Protein AF-A0AAW6V2Z3-F1 (afdb_monomer_lite)

Radius of gyration: 12.82 Å; chains: 1; bounding box: 29×22×43 Å

Sequence (93 aa):
MNKLYLLNESTHHQIECNTVCQRIYYHLASFQRESGAIRATVKHIADGVGISESGARYWMLLMQDAAVITMERHGKYYDITVNDAVSFITTTN

pLDDT: mean 93.19, std 7.06, range [52.84, 97.62]

Structure (mmCIF, N/CA/C/O backbone):
data_AF-A0AAW6V2Z3-F1
#
_entry.id   AF-A0AAW6V2Z3-F1
#
loop_
_atom_site.group_PDB
_atom_site.id
_atom_site.type_symbol
_atom_site.label_atom_id
_atom_site.label_alt_id
_atom_site.label_comp_id
_atom_site.label_asym_id
_atom_site.label_entity_id
_atom_site.label_seq_id
_atom_site.pdbx_PDB_ins_code
_atom_site.Cartn_x
_atom_site.Cartn_y
_atom_site.Cartn_z
_atom_site.occupancy
_atom_site.B_iso_or_equiv
_atom_site.auth_seq_id
_atom_site.auth_comp_id
_atom_site.auth_asym_id
_atom_site.auth_atom_id
_atom_site.pdbx_PDB_model_num
ATOM 1 N N . MET A 1 1 ? 3.188 0.953 23.325 1.00 61.06 1 MET A N 1
ATOM 2 C CA . MET A 1 1 ? 3.586 1.447 21.989 1.00 61.06 1 MET A CA 1
ATOM 3 C C . MET A 1 1 ? 2.351 1.337 21.116 1.00 61.06 1 MET A C 1
ATOM 5 O O . MET A 1 1 ? 1.839 0.231 21.005 1.00 61.06 1 MET A O 1
ATOM 9 N N . ASN A 1 2 ? 1.814 2.448 20.609 1.00 81.88 2 ASN A N 1
ATOM 10 C CA . ASN A 1 2 ? 0.588 2.401 19.806 1.00 81.88 2 ASN A CA 1
ATOM 11 C C . ASN A 1 2 ? 0.903 1.739 18.466 1.00 81.88 2 ASN A C 1
ATOM 13 O O . ASN A 1 2 ? 1.803 2.185 17.754 1.00 81.88 2 ASN A O 1
ATOM 17 N N . LYS A 1 3 ? 0.185 0.661 18.150 1.00 89.81 3 LYS A N 1
ATOM 18 C CA . LYS A 1 3 ? 0.246 0.027 16.835 1.00 89.81 3 LYS A CA 1
ATOM 19 C C . LYS A 1 3 ? -0.743 0.724 15.908 1.00 89.81 3 LYS A C 1
ATOM 21 O O . LYS A 1 3 ? -1.867 1.017 16.317 1.00 89.81 3 LYS A O 1
ATOM 26 N N . LEU A 1 4 ? -0.301 1.004 14.687 1.00 94.12 4 LEU A N 1
ATOM 27 C CA . LEU A 1 4 ? -1.140 1.544 13.624 1.00 94.12 4 LEU A CA 1
ATOM 28 C C . LEU A 1 4 ? -1.651 0.387 12.771 1.00 94.12 4 LEU A C 1
ATOM 30 O O . LEU A 1 4 ? -0.886 -0.524 12.460 1.00 94.12 4 LEU A O 1
ATOM 34 N N . TYR A 1 5 ? -2.911 0.449 12.365 1.00 95.19 5 TYR A N 1
ATOM 35 C CA . TYR A 1 5 ? -3.513 -0.514 11.456 1.00 95.19 5 TYR A CA 1
ATOM 36 C C . TYR A 1 5 ? -4.202 0.203 10.302 1.00 95.19 5 TYR A C 1
ATOM 38 O O . TYR A 1 5 ? -4.675 1.329 10.459 1.00 95.19 5 TYR A O 1
ATOM 46 N N . LEU A 1 6 ? -4.273 -0.475 9.159 1.00 95.75 6 LEU A N 1
ATOM 47 C CA . LEU A 1 6 ? -5.262 -0.178 8.128 1.00 95.75 6 LEU A CA 1
ATOM 48 C C . LEU A 1 6 ? -6.455 -1.092 8.373 1.00 95.75 6 LEU A C 1
ATOM 50 O O . LEU A 1 6 ? -6.291 -2.311 8.348 1.00 95.75 6 LEU A O 1
ATOM 54 N N . LEU A 1 7 ? -7.615 -0.499 8.632 1.00 96.06 7 LEU A N 1
ATOM 55 C CA . LEU A 1 7 ? -8.892 -1.181 8.788 1.00 96.06 7 LEU A CA 1
ATOM 56 C C . LEU A 1 7 ? -9.713 -0.952 7.525 1.00 96.06 7 LEU A C 1
ATOM 58 O O . LEU A 1 7 ? -9.939 0.193 7.143 1.00 96.06 7 LEU A O 1
ATOM 62 N N . ASN A 1 8 ? -10.202 -2.024 6.915 1.00 96.12 8 ASN A N 1
ATOM 63 C CA . ASN A 1 8 ? -1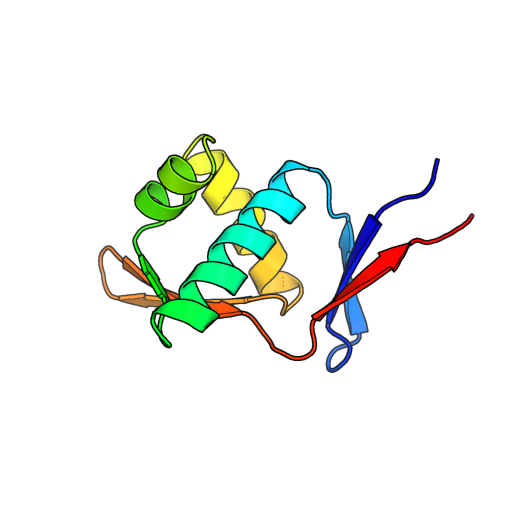1.292 -1.922 5.961 1.00 96.12 8 ASN A CA 1
ATOM 64 C C . ASN A 1 8 ? -12.620 -1.935 6.735 1.00 96.12 8 ASN A C 1
ATOM 66 O O . ASN A 1 8 ? -13.010 -2.960 7.287 1.00 96.12 8 ASN A O 1
ATOM 70 N N . GLU A 1 9 ? -13.326 -0.809 6.775 1.00 93.75 9 GLU A N 1
ATOM 71 C CA . GLU A 1 9 ? -14.562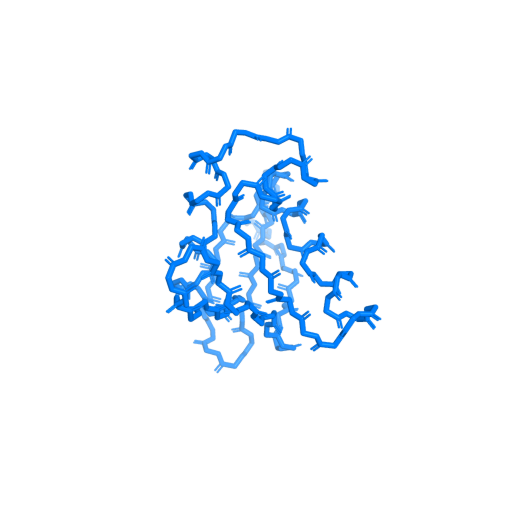 -0.632 7.549 1.00 93.75 9 GLU A CA 1
ATOM 72 C C . GLU A 1 9 ? -15.730 -1.471 7.017 1.00 93.75 9 GLU A C 1
ATOM 74 O O . GLU A 1 9 ? -16.638 -1.821 7.765 1.00 93.75 9 GLU A O 1
ATOM 79 N N . SER A 1 10 ? -15.704 -1.841 5.734 1.00 93.88 10 SER A N 1
ATOM 80 C CA . SER A 1 10 ? -16.754 -2.675 5.135 1.00 93.88 10 SER A CA 1
ATOM 81 C C . SER A 1 10 ? -16.621 -4.148 5.526 1.00 93.88 10 SER A C 1
ATOM 83 O O . SER A 1 10 ? -17.620 -4.831 5.736 1.00 93.88 10 SER A O 1
ATOM 85 N N . THR A 1 11 ? -15.390 -4.655 5.620 1.00 94.19 11 THR A N 1
ATOM 86 C CA . THR A 1 11 ? -15.103 -6.079 5.892 1.00 94.19 11 THR A CA 1
ATOM 87 C C . THR A 1 11 ? -14.648 -6.343 7.324 1.00 94.19 11 THR A C 1
ATOM 89 O O . THR A 1 11 ? -14.636 -7.491 7.755 1.00 94.19 11 THR A O 1
ATOM 92 N N . HIS A 1 12 ? -14.290 -5.298 8.071 1.00 93.25 12 HIS A N 1
ATOM 93 C CA . HIS A 1 12 ? -13.647 -5.358 9.387 1.00 93.25 12 HIS A CA 1
ATOM 94 C C . HIS A 1 12 ? -12.294 -6.093 9.399 1.00 93.25 12 HIS A C 1
ATOM 96 O O . HIS A 1 12 ? -11.767 -6.413 10.466 1.00 93.25 12 HIS A O 1
ATOM 102 N N . HIS A 1 13 ? -11.703 -6.350 8.229 1.00 94.56 13 HIS A N 1
ATOM 103 C CA . HIS A 1 13 ? -10.343 -6.864 8.135 1.00 94.56 13 HIS A CA 1
ATOM 104 C C . HIS A 1 13 ? -9.341 -5.753 8.438 1.00 94.56 13 HIS A C 1
ATOM 106 O O . HIS A 1 13 ? -9.514 -4.606 8.020 1.00 94.56 13 HIS A O 1
ATOM 112 N N . GLN A 1 14 ? -8.272 -6.102 9.151 1.00 93.06 14 GLN A N 1
ATOM 113 C CA . GLN A 1 14 ? -7.215 -5.162 9.493 1.00 93.06 14 GLN A CA 1
ATOM 114 C C . GLN A 1 14 ? -5.829 -5.771 9.315 1.00 93.06 14 GLN A C 1
ATOM 116 O O . GLN A 1 14 ? -5.624 -6.960 9.555 1.00 93.06 14 GLN A O 1
ATOM 121 N N . ILE A 1 15 ? -4.863 -4.922 8.972 1.00 95.50 15 ILE A N 1
ATOM 122 C CA . ILE A 1 15 ? -3.437 -5.268 8.957 1.00 95.50 15 ILE A CA 1
ATOM 123 C C . ILE A 1 15 ? -2.634 -4.274 9.772 1.00 95.50 15 ILE A C 1
ATOM 125 O O . ILE A 1 15 ? -2.860 -3.066 9.698 1.00 95.50 15 ILE A O 1
ATOM 129 N N . GLU A 1 16 ? -1.667 -4.785 10.533 1.00 94.62 16 GLU A N 1
ATOM 130 C CA . GLU A 1 16 ? -0.687 -3.936 11.204 1.00 94.62 16 GLU A CA 1
ATOM 131 C C . GLU A 1 16 ? 0.122 -3.182 10.144 1.00 94.62 16 GLU A C 1
ATOM 133 O O . GLU A 1 16 ? 0.720 -3.775 9.243 1.00 94.62 16 GLU A O 1
ATOM 138 N N . CYS A 1 17 ? 0.123 -1.857 10.242 1.00 94.00 17 CYS A N 1
ATOM 139 C CA . CYS A 1 17 ? 0.655 -0.972 9.225 1.00 94.00 17 CYS A CA 1
ATOM 140 C C . CYS A 1 17 ? 1.862 -0.196 9.746 1.00 94.00 17 CYS A C 1
ATOM 142 O O . CYS A 1 17 ? 1.753 0.804 10.457 1.00 94.00 17 CYS A O 1
ATOM 144 N N . ASN A 1 18 ? 3.049 -0.645 9.349 1.00 93.81 18 ASN A N 1
ATOM 145 C CA . ASN A 1 18 ? 4.291 0.074 9.609 1.00 93.81 18 ASN A CA 1
ATOM 146 C C . ASN A 1 18 ? 4.547 1.175 8.557 1.00 93.81 18 ASN A C 1
ATOM 148 O O . ASN A 1 18 ? 3.734 1.424 7.666 1.00 93.81 18 ASN A O 1
ATOM 152 N N . THR A 1 19 ? 5.712 1.819 8.623 1.00 93.81 19 THR A N 1
ATOM 153 C CA . THR A 1 19 ? 6.094 2.897 7.699 1.00 93.81 19 THR A CA 1
ATOM 154 C C . THR A 1 19 ? 6.106 2.470 6.226 1.00 93.81 19 THR A C 1
ATOM 156 O O . THR A 1 19 ? 5.773 3.272 5.358 1.00 93.81 19 THR A O 1
ATOM 159 N N . VAL A 1 20 ? 6.467 1.219 5.913 1.00 94.50 20 VAL A N 1
ATOM 160 C CA . VAL A 1 20 ? 6.467 0.715 4.526 1.00 94.50 20 VAL A CA 1
ATOM 161 C C . VAL A 1 20 ? 5.037 0.556 4.023 1.00 94.50 20 VAL A C 1
ATOM 163 O O . VAL A 1 20 ? 4.715 1.057 2.947 1.00 94.50 20 VAL A O 1
ATOM 166 N N . CYS A 1 21 ? 4.175 -0.062 4.832 1.00 95.44 21 CYS A N 1
ATOM 167 C CA . CYS A 1 21 ? 2.743 -0.163 4.560 1.00 95.44 21 CYS A CA 1
ATOM 168 C C . CYS A 1 21 ? 2.119 1.218 4.303 1.00 95.44 21 CYS A C 1
ATOM 170 O O . CYS A 1 21 ? 1.482 1.421 3.273 1.00 95.44 21 CYS A O 1
ATOM 172 N N . GLN A 1 22 ? 2.380 2.202 5.169 1.00 95.06 22 GLN A N 1
ATOM 173 C CA . GLN A 1 22 ? 1.862 3.564 5.002 1.00 95.06 22 GLN A CA 1
ATOM 174 C C . GLN A 1 22 ? 2.314 4.201 3.683 1.00 95.06 22 GLN A C 1
ATOM 176 O O . GLN A 1 22 ? 1.498 4.773 2.965 1.00 95.06 22 GLN A O 1
ATOM 181 N N . ARG A 1 23 ? 3.602 4.086 3.333 1.00 96.12 23 ARG A N 1
ATOM 182 C CA . ARG A 1 23 ? 4.140 4.653 2.085 1.00 96.12 23 ARG A CA 1
ATOM 183 C C . ARG A 1 23 ? 3.480 4.044 0.853 1.00 96.12 23 ARG A C 1
ATOM 185 O O . ARG A 1 23 ? 3.128 4.787 -0.055 1.00 96.12 23 ARG A O 1
ATOM 192 N N . ILE A 1 24 ? 3.286 2.724 0.840 1.00 96.94 24 ILE A N 1
ATOM 193 C CA . ILE A 1 24 ? 2.586 2.037 -0.253 1.00 96.94 24 ILE A CA 1
ATOM 194 C C . ILE A 1 24 ? 1.141 2.526 -0.341 1.00 96.94 24 ILE A C 1
ATOM 196 O O . ILE A 1 24 ? 0.716 2.931 -1.419 1.00 96.94 24 ILE A O 1
ATOM 200 N N . TYR A 1 25 ? 0.415 2.558 0.781 1.00 96.75 25 TYR A N 1
ATOM 201 C CA . TYR A 1 25 ? -0.976 3.008 0.804 1.00 96.75 25 TYR A CA 1
ATOM 202 C C . TYR A 1 25 ? -1.120 4.432 0.260 1.00 96.75 25 TYR A C 1
ATOM 204 O O . TYR A 1 25 ? -1.882 4.660 -0.675 1.00 96.75 25 TYR A O 1
ATOM 212 N N . TYR A 1 26 ? -0.347 5.384 0.789 1.00 96.06 26 TYR A N 1
ATOM 213 C CA . TYR A 1 26 ? -0.423 6.777 0.350 1.00 96.06 26 TYR A CA 1
ATOM 214 C C . TYR A 1 26 ? -0.014 6.960 -1.110 1.00 96.06 26 TYR A C 1
ATOM 216 O O . TYR A 1 26 ? -0.630 7.758 -1.813 1.00 96.06 26 TYR A O 1
ATOM 224 N N . HIS A 1 27 ? 0.992 6.219 -1.580 1.00 96.06 27 HIS A N 1
ATOM 225 C CA . HIS A 1 27 ? 1.400 6.270 -2.978 1.00 96.06 27 HIS A CA 1
ATOM 226 C C . HIS A 1 27 ? 0.274 5.796 -3.903 1.00 96.06 27 HIS A C 1
ATOM 228 O O . HIS A 1 27 ? -0.096 6.521 -4.823 1.00 96.06 27 HIS A O 1
ATOM 234 N N . LEU A 1 28 ? -0.330 4.638 -3.615 1.00 96.25 28 LEU A N 1
ATOM 235 C CA . LEU A 1 28 ? -1.454 4.109 -4.391 1.00 96.25 28 LEU A CA 1
ATOM 236 C C . LEU A 1 28 ? -2.676 5.037 -4.319 1.00 96.25 28 LEU A C 1
ATOM 238 O O . LEU A 1 28 ? -3.254 5.370 -5.350 1.00 96.25 28 LEU A O 1
ATOM 242 N N . ALA A 1 29 ? -3.032 5.523 -3.128 1.00 94.50 29 ALA A N 1
ATOM 243 C CA . ALA A 1 29 ? -4.164 6.426 -2.940 1.00 94.50 29 ALA A CA 1
ATOM 244 C C . ALA A 1 29 ? -3.974 7.765 -3.674 1.00 94.50 29 ALA A C 1
ATOM 246 O O . ALA A 1 29 ? -4.928 8.308 -4.229 1.00 94.50 29 ALA A O 1
ATOM 247 N N . SER A 1 30 ? -2.752 8.312 -3.725 1.00 93.44 30 SER A N 1
ATOM 248 C CA . SER A 1 30 ? -2.478 9.500 -4.547 1.00 93.44 30 SER A CA 1
ATOM 249 C C . SER A 1 30 ? -2.632 9.195 -6.028 1.00 93.44 30 SER A C 1
ATOM 251 O O . SER A 1 30 ? -3.327 9.921 -6.733 1.00 93.44 30 SER A O 1
ATOM 253 N N . PHE A 1 31 ? -2.071 8.073 -6.478 1.00 92.62 31 PHE A N 1
ATOM 254 C CA . PHE A 1 31 ? -2.111 7.686 -7.881 1.00 92.62 31 PHE A CA 1
ATOM 255 C C . PHE A 1 31 ? -3.552 7.470 -8.374 1.00 92.62 31 PHE A C 1
ATOM 257 O O . PHE A 1 31 ? -3.921 7.959 -9.441 1.00 92.62 31 PHE A O 1
ATOM 264 N N . GLN A 1 32 ? -4.402 6.820 -7.571 1.00 93.62 32 GLN A N 1
ATOM 265 C CA . GLN A 1 32 ? -5.825 6.653 -7.881 1.00 93.62 32 GLN A CA 1
ATOM 266 C C . GLN A 1 32 ? -6.563 7.992 -7.962 1.00 93.62 32 GLN A C 1
ATOM 268 O O . GLN A 1 32 ? -7.349 8.189 -8.883 1.00 93.62 32 GLN A O 1
ATOM 273 N N . ARG A 1 33 ? -6.297 8.936 -7.048 1.00 90.38 33 ARG A N 1
ATOM 274 C CA . ARG A 1 33 ? -6.923 10.271 -7.084 1.00 90.38 33 ARG A CA 1
ATOM 275 C C . ARG A 1 33 ? -6.505 11.086 -8.307 1.00 90.38 33 ARG A C 1
ATOM 277 O O . ARG A 1 33 ? -7.314 11.841 -8.832 1.00 90.38 33 ARG A O 1
ATOM 284 N N . GLU A 1 34 ? -5.256 10.952 -8.739 1.00 89.38 34 GLU A N 1
ATOM 285 C CA . GLU A 1 34 ? -4.702 11.721 -9.858 1.00 89.38 34 GLU A CA 1
ATOM 286 C C . GLU A 1 34 ? -5.071 11.127 -11.224 1.00 89.38 34 GLU A C 1
ATOM 288 O O . GLU A 1 34 ? -5.361 11.868 -12.158 1.00 89.38 34 GLU A O 1
ATOM 293 N N . SER A 1 35 ? -5.053 9.798 -11.352 1.00 86.06 35 SER A N 1
ATOM 294 C CA . SER A 1 35 ? -5.186 9.103 -12.644 1.00 86.06 35 SER A CA 1
ATOM 295 C C . SER A 1 35 ? -6.480 8.297 -12.798 1.00 86.06 35 SER A C 1
ATOM 297 O O . SER A 1 35 ? -6.758 7.800 -13.887 1.00 86.06 35 SER A O 1
ATOM 299 N N . GLY A 1 36 ? -7.268 8.120 -11.734 1.00 82.50 36 GLY A N 1
ATOM 300 C CA . GLY A 1 36 ? -8.520 7.349 -11.724 1.00 82.50 36 GLY A CA 1
ATOM 301 C C . GLY A 1 36 ? -8.346 5.826 -11.801 1.00 82.50 36 GLY A C 1
ATOM 302 O O . GLY A 1 36 ? -9.154 5.092 -11.244 1.00 82.50 36 GLY A O 1
ATOM 303 N N . ALA A 1 37 ? -7.283 5.337 -12.443 1.00 84.44 37 ALA A N 1
ATOM 304 C CA . ALA A 1 37 ? -6.941 3.922 -12.523 1.00 84.44 37 ALA A CA 1
ATOM 305 C C . ALA A 1 37 ? -5.440 3.716 -12.308 1.00 84.44 37 ALA A C 1
ATOM 307 O O . ALA A 1 37 ? -4.617 4.395 -12.926 1.00 84.44 37 ALA A O 1
ATOM 308 N N . ILE A 1 38 ? -5.075 2.745 -11.469 1.00 93.50 38 ILE A N 1
ATOM 309 C CA . ILE A 1 38 ? -3.676 2.373 -11.257 1.00 93.50 38 ILE A CA 1
ATOM 310 C C . ILE A 1 38 ? -3.377 1.152 -12.121 1.00 93.50 38 ILE A C 1
ATOM 312 O O . ILE A 1 38 ? -3.830 0.048 -11.827 1.00 93.50 38 ILE A O 1
ATOM 316 N N . ARG A 1 39 ? -2.575 1.347 -13.169 1.00 94.38 39 ARG A N 1
ATOM 317 C CA . ARG A 1 39 ? -2.042 0.261 -14.000 1.00 94.38 39 ARG A CA 1
ATOM 318 C C . ARG A 1 39 ? -0.535 0.225 -13.886 1.00 94.38 39 ARG A C 1
ATOM 320 O O . ARG A 1 39 ? 0.164 1.007 -14.528 1.00 94.38 39 ARG A O 1
ATOM 327 N N . ALA A 1 40 ? -0.026 -0.663 -13.042 1.00 94.31 40 ALA A N 1
ATOM 328 C CA . ALA A 1 40 ? 1.384 -0.656 -12.682 1.00 94.31 40 ALA A CA 1
ATOM 329 C C . ALA A 1 40 ? 1.945 -2.064 -12.500 1.00 94.31 40 ALA A C 1
ATOM 331 O O . ALA A 1 40 ? 1.261 -3.010 -12.114 1.00 94.31 40 ALA A O 1
ATOM 332 N N . THR A 1 41 ? 3.240 -2.208 -12.763 1.00 96.44 41 THR A N 1
ATOM 333 C CA . THR A 1 41 ? 3.983 -3.385 -12.309 1.00 96.44 41 THR A CA 1
ATOM 334 C C . THR A 1 41 ? 4.323 -3.220 -10.828 1.00 96.44 41 THR A C 1
ATOM 336 O O . THR A 1 41 ? 4.459 -2.097 -10.342 1.00 96.44 41 THR A O 1
ATOM 339 N N . VAL A 1 42 ? 4.540 -4.326 -10.110 1.00 95.81 42 VAL A N 1
ATOM 340 C CA . VAL A 1 42 ? 5.024 -4.257 -8.716 1.00 95.81 42 VAL A CA 1
ATOM 341 C C . VAL A 1 42 ? 6.345 -3.491 -8.637 1.00 95.81 42 VAL A C 1
ATOM 343 O O . VAL A 1 42 ? 6.554 -2.724 -7.704 1.00 95.81 42 VAL A O 1
ATOM 346 N N . LYS A 1 43 ? 7.205 -3.633 -9.655 1.00 96.81 43 LYS A N 1
ATOM 347 C CA . LYS A 1 43 ? 8.447 -2.869 -9.768 1.00 96.81 43 LYS A CA 1
ATOM 348 C C . LYS A 1 43 ? 8.204 -1.361 -9.804 1.00 96.81 43 LYS A C 1
ATOM 350 O O . LYS A 1 43 ? 8.877 -0.636 -9.087 1.00 96.81 43 LYS A O 1
ATOM 355 N N . HIS A 1 44 ? 7.239 -0.896 -10.596 1.00 95.69 44 HIS A N 1
ATOM 356 C CA . HIS A 1 44 ? 6.920 0.529 -10.680 1.00 95.69 44 HIS A CA 1
ATOM 357 C C . HIS A 1 44 ? 6.467 1.093 -9.325 1.00 95.69 44 HIS A C 1
ATOM 359 O O . HIS A 1 44 ? 6.949 2.142 -8.910 1.00 95.69 44 HIS A O 1
ATOM 365 N N . ILE A 1 45 ? 5.618 0.354 -8.600 1.00 96.44 45 ILE A N 1
ATOM 366 C CA . ILE A 1 45 ? 5.195 0.730 -7.242 1.00 96.44 45 ILE A CA 1
ATOM 367 C C . ILE A 1 45 ? 6.386 0.734 -6.275 1.00 96.44 45 ILE A C 1
ATOM 369 O O . ILE A 1 45 ? 6.550 1.673 -5.500 1.00 96.44 45 ILE A O 1
ATOM 373 N N . ALA A 1 46 ? 7.238 -0.293 -6.334 1.00 97.19 46 ALA A N 1
ATOM 374 C CA . ALA A 1 46 ? 8.421 -0.414 -5.485 1.00 97.19 46 ALA A CA 1
ATOM 375 C C . ALA A 1 46 ? 9.404 0.748 -5.687 1.00 97.19 46 ALA A C 1
ATOM 377 O O . ALA A 1 46 ? 9.855 1.348 -4.710 1.00 97.19 46 ALA A O 1
ATOM 378 N N . ASP A 1 47 ? 9.680 1.093 -6.947 1.00 97.00 47 ASP A N 1
ATOM 379 C CA . ASP A 1 47 ? 10.537 2.215 -7.323 1.00 97.00 47 ASP A CA 1
ATOM 380 C C . ASP A 1 47 ? 9.920 3.548 -6.840 1.00 97.00 47 ASP A C 1
ATOM 382 O O . ASP A 1 47 ? 10.630 4.383 -6.279 1.00 97.00 47 ASP A O 1
ATOM 386 N N . GLY A 1 48 ? 8.595 3.719 -6.962 1.00 94.38 48 GLY A N 1
ATOM 387 C CA . GLY A 1 48 ? 7.869 4.921 -6.527 1.00 94.38 48 GLY A CA 1
ATOM 388 C C . GLY A 1 48 ? 7.893 5.177 -5.015 1.00 94.38 48 GLY A C 1
ATOM 389 O O . GLY A 1 48 ? 7.883 6.329 -4.583 1.00 94.38 48 GLY A O 1
ATOM 390 N N . VAL A 1 49 ? 7.980 4.123 -4.197 1.00 95.44 49 VAL A N 1
ATOM 391 C CA . VAL A 1 49 ? 8.057 4.241 -2.726 1.00 95.44 49 VAL A CA 1
ATOM 392 C C . VAL A 1 49 ? 9.466 4.025 -2.161 1.00 95.44 49 VAL A C 1
ATOM 394 O O . VAL A 1 49 ? 9.679 4.175 -0.952 1.00 95.44 49 VAL A O 1
ATOM 397 N N . GLY A 1 50 ? 10.437 3.697 -3.020 1.00 96.25 50 GLY A N 1
ATOM 398 C CA . GLY A 1 50 ? 11.842 3.505 -2.665 1.00 96.25 50 GLY A CA 1
ATOM 399 C C . GLY A 1 50 ? 12.108 2.247 -1.835 1.00 96.25 50 GLY A C 1
ATOM 400 O O . GLY A 1 50 ? 12.798 2.325 -0.818 1.00 96.25 50 GLY A O 1
ATOM 401 N N . ILE A 1 51 ? 11.545 1.101 -2.234 1.00 96.31 51 ILE A N 1
ATOM 402 C CA . ILE A 1 51 ? 11.765 -0.212 -1.594 1.00 96.31 51 ILE A CA 1
ATOM 403 C C . ILE A 1 51 ? 12.087 -1.296 -2.633 1.00 96.31 51 ILE A C 1
ATOM 405 O O . ILE A 1 51 ? 11.996 -1.072 -3.836 1.00 96.31 51 ILE A O 1
ATOM 409 N N . SER A 1 52 ? 12.451 -2.500 -2.181 1.00 97.12 52 SER A N 1
ATOM 410 C CA . SER A 1 52 ? 12.653 -3.638 -3.084 1.00 97.12 52 SER A CA 1
ATOM 411 C C . SER A 1 52 ? 11.334 -4.135 -3.689 1.00 97.12 52 SER A C 1
ATOM 413 O O . SER A 1 52 ? 10.289 -4.115 -3.037 1.00 97.12 52 SER A O 1
ATOM 415 N N . GLU A 1 53 ? 11.386 -4.678 -4.911 1.00 96.94 53 GLU A N 1
ATOM 416 C CA . GLU A 1 53 ? 10.202 -5.268 -5.553 1.00 96.94 53 GLU A CA 1
ATOM 417 C C . GLU A 1 53 ? 9.597 -6.407 -4.716 1.00 96.94 53 GLU A C 1
ATOM 419 O O . GLU A 1 53 ? 8.378 -6.509 -4.595 1.00 96.94 53 GLU A O 1
ATOM 424 N N . SER A 1 54 ? 10.433 -7.244 -4.092 1.00 96.44 54 SER A N 1
ATOM 425 C CA . SER A 1 54 ? 9.967 -8.319 -3.208 1.00 96.44 54 SER A CA 1
ATOM 426 C C . SER A 1 54 ? 9.254 -7.782 -1.965 1.00 96.44 54 SER A C 1
ATOM 428 O O . SER A 1 54 ? 8.225 -8.331 -1.573 1.00 96.44 54 SER A O 1
ATOM 430 N N . GLY A 1 55 ? 9.752 -6.689 -1.379 1.00 96.12 55 GLY A N 1
ATOM 431 C CA . GLY A 1 55 ? 9.121 -6.023 -0.242 1.00 96.12 55 GLY A CA 1
ATOM 432 C C . GLY A 1 55 ? 7.784 -5.385 -0.615 1.00 96.12 55 GLY A C 1
ATOM 433 O O . GLY A 1 55 ? 6.808 -5.548 0.114 1.00 96.12 55 GLY A O 1
ATOM 434 N N . ALA A 1 56 ? 7.714 -4.724 -1.774 1.00 97.00 56 ALA A N 1
ATOM 435 C CA . ALA A 1 56 ? 6.460 -4.192 -2.302 1.00 97.00 56 ALA A CA 1
ATOM 436 C C . ALA A 1 56 ? 5.446 -5.314 -2.546 1.00 97.00 56 ALA A C 1
ATOM 438 O O . ALA A 1 56 ? 4.319 -5.231 -2.070 1.00 97.00 56 ALA A O 1
ATOM 439 N N . ARG A 1 57 ? 5.866 -6.405 -3.202 1.00 96.19 57 ARG A N 1
ATOM 440 C CA . ARG A 1 57 ? 5.014 -7.575 -3.459 1.00 96.19 57 ARG A CA 1
ATOM 441 C C . ARG A 1 57 ? 4.435 -8.148 -2.172 1.00 96.19 57 ARG A C 1
ATOM 443 O O . ARG A 1 57 ? 3.242 -8.414 -2.118 1.00 96.19 57 ARG A O 1
ATOM 450 N N . TYR A 1 58 ? 5.275 -8.327 -1.154 1.00 96.62 58 TYR A N 1
ATOM 451 C CA . TYR A 1 58 ? 4.856 -8.835 0.148 1.00 96.62 58 TYR A CA 1
ATOM 452 C C . TYR A 1 58 ? 3.760 -7.959 0.766 1.00 96.62 58 TYR A C 1
ATOM 454 O O . TYR A 1 58 ? 2.689 -8.458 1.099 1.00 96.62 58 TYR A O 1
ATOM 462 N N . TRP A 1 59 ? 3.988 -6.648 0.855 1.00 97.62 59 TRP A N 1
ATOM 463 C CA . TRP A 1 59 ? 3.013 -5.733 1.450 1.00 97.62 59 TRP A CA 1
ATOM 464 C C . TRP A 1 59 ? 1.732 -5.601 0.636 1.00 97.62 59 TRP A C 1
ATOM 466 O O . TRP A 1 59 ? 0.653 -5.560 1.216 1.00 97.62 59 TRP A O 1
ATOM 476 N N . MET A 1 60 ? 1.833 -5.568 -0.691 1.00 96.69 60 MET A N 1
ATOM 477 C CA . MET A 1 60 ? 0.663 -5.502 -1.564 1.00 96.69 60 MET A CA 1
ATOM 478 C C . MET A 1 60 ? -0.222 -6.748 -1.417 1.00 96.69 60 MET A C 1
ATOM 480 O O . MET A 1 60 ? -1.439 -6.614 -1.377 1.00 96.69 60 MET A O 1
ATOM 484 N N . LEU A 1 61 ? 0.367 -7.941 -1.252 1.00 96.75 61 LEU A N 1
ATOM 485 C CA . LEU A 1 61 ? -0.396 -9.164 -0.973 1.00 96.75 61 LEU A CA 1
ATOM 486 C C . LEU A 1 61 ? -1.098 -9.111 0.391 1.00 96.75 61 LEU A C 1
ATOM 488 O O . LEU A 1 61 ? -2.260 -9.491 0.482 1.00 96.75 61 LEU A O 1
ATOM 492 N N . LEU A 1 62 ? -0.438 -8.594 1.433 1.00 97.12 62 LEU A N 1
ATOM 493 C CA . LEU A 1 62 ? -1.079 -8.400 2.742 1.00 97.12 62 LEU A CA 1
ATOM 494 C C . LEU A 1 62 ? -2.222 -7.379 2.686 1.00 97.12 62 LEU A C 1
ATOM 496 O O . LEU A 1 62 ? -3.271 -7.581 3.288 1.00 97.12 62 LEU A O 1
ATOM 500 N N . MET A 1 63 ? -2.033 -6.281 1.953 1.00 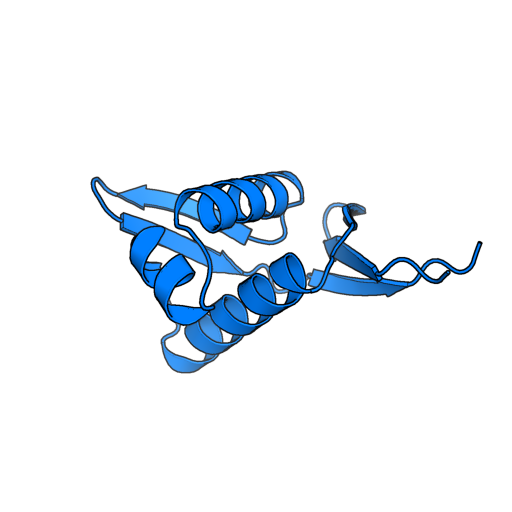97.38 63 MET A N 1
ATOM 501 C CA . MET A 1 63 ? -3.079 -5.282 1.732 1.00 97.38 63 MET A CA 1
ATOM 502 C C . MET A 1 63 ? -4.260 -5.859 0.953 1.00 97.38 63 MET A C 1
ATOM 504 O O . MET A 1 63 ? -5.403 -5.519 1.248 1.00 97.38 63 MET A O 1
ATOM 508 N N . GLN A 1 64 ? -4.000 -6.733 -0.021 1.00 96.56 64 GLN A N 1
ATOM 509 C CA . GLN A 1 64 ? -5.048 -7.428 -0.758 1.00 96.56 64 GLN A CA 1
ATOM 510 C C . GLN A 1 64 ? -5.851 -8.366 0.151 1.00 96.56 64 GLN A C 1
ATOM 512 O O . GLN A 1 64 ? -7.079 -8.339 0.114 1.00 96.56 64 GLN A O 1
ATOM 517 N N . ASP A 1 65 ? -5.173 -9.150 0.992 1.00 95.56 65 ASP A N 1
ATOM 518 C CA . ASP A 1 65 ? -5.811 -10.061 1.952 1.00 95.56 65 ASP A CA 1
ATOM 519 C C . ASP A 1 65 ? -6.707 -9.305 2.952 1.00 95.56 65 ASP A C 1
ATOM 521 O O . ASP A 1 65 ? -7.834 -9.703 3.248 1.00 95.56 65 ASP A O 1
ATOM 525 N N . ALA A 1 66 ? -6.263 -8.122 3.381 1.00 95.94 66 ALA A N 1
ATOM 526 C CA . ALA A 1 66 ? -7.024 -7.234 4.256 1.00 95.94 66 ALA A CA 1
ATOM 527 C C . ALA A 1 66 ? -8.072 -6.364 3.545 1.00 95.94 66 ALA A C 1
ATOM 529 O O . ALA A 1 66 ? -8.607 -5.436 4.149 1.00 95.94 66 ALA A O 1
ATOM 530 N N . ALA A 1 67 ? -8.341 -6.619 2.261 1.00 96.69 67 ALA A N 1
ATOM 531 C CA . ALA A 1 67 ? -9.258 -5.842 1.429 1.00 96.69 67 ALA A CA 1
ATOM 532 C C . ALA A 1 67 ? -8.945 -4.330 1.366 1.00 96.69 67 ALA A C 1
ATOM 534 O O . ALA A 1 67 ? -9.813 -3.521 1.035 1.00 96.69 67 ALA A O 1
ATOM 535 N N . VAL A 1 68 ? -7.709 -3.924 1.659 1.00 97.06 68 VAL A N 1
ATOM 536 C CA . VAL A 1 68 ? -7.251 -2.530 1.544 1.00 97.06 68 VAL A CA 1
ATOM 537 C C . VAL A 1 68 ? -7.114 -2.133 0.077 1.00 97.06 68 VAL A C 1
ATOM 539 O O . VAL A 1 68 ? -7.463 -1.017 -0.307 1.00 97.06 68 VAL A O 1
ATOM 542 N N . ILE A 1 69 ? -6.615 -3.057 -0.745 1.00 96.81 69 ILE A N 1
ATOM 543 C CA . ILE A 1 69 ? -6.525 -2.901 -2.196 1.00 96.81 69 ILE A CA 1
ATOM 544 C C . ILE A 1 69 ? -7.107 -4.123 -2.904 1.00 96.81 69 ILE A C 1
ATOM 546 O O . ILE A 1 69 ? -7.142 -5.219 -2.351 1.00 96.81 69 ILE A O 1
ATOM 550 N N . THR A 1 70 ? -7.494 -3.959 -4.161 1.00 95.81 70 THR A N 1
ATOM 551 C CA . THR A 1 70 ? -7.679 -5.061 -5.106 1.00 95.81 70 THR A CA 1
ATOM 552 C C . THR A 1 70 ? -6.513 -5.085 -6.087 1.00 95.81 70 THR A C 1
ATOM 554 O O . THR A 1 70 ? -5.890 -4.060 -6.368 1.00 95.81 70 THR A O 1
ATOM 557 N N . MET A 1 71 ? -6.187 -6.275 -6.588 1.00 95.38 71 MET A N 1
ATOM 558 C CA . MET A 1 71 ? -5.159 -6.468 -7.605 1.00 95.38 71 MET A CA 1
ATOM 559 C C . MET A 1 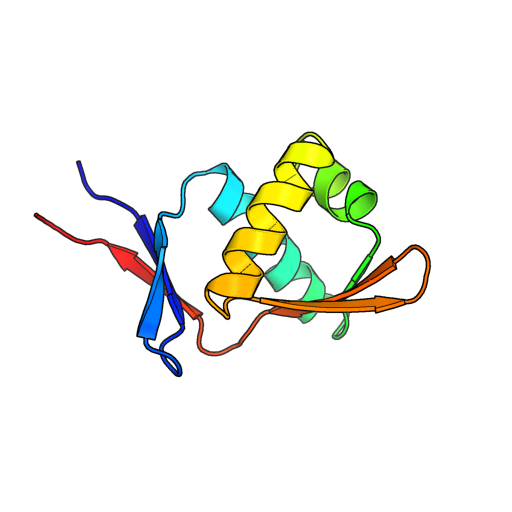71 ? -5.642 -7.496 -8.623 1.00 95.38 71 MET A C 1
ATOM 561 O O . MET A 1 71 ? -5.771 -8.677 -8.297 1.00 95.38 71 MET A O 1
ATOM 565 N N . GLU A 1 72 ? -5.851 -7.065 -9.863 1.00 95.56 72 GLU A N 1
ATOM 566 C CA . GLU A 1 72 ? -6.131 -7.944 -10.996 1.00 95.56 72 GLU A CA 1
ATOM 567 C C . GLU A 1 72 ? -4.901 -8.026 -11.899 1.00 95.56 72 GLU A C 1
ATOM 569 O O . GLU A 1 72 ? -4.298 -7.017 -12.256 1.00 95.56 72 GLU A O 1
ATOM 574 N N . ARG A 1 73 ? -4.464 -9.241 -12.239 1.00 93.62 73 ARG A N 1
ATOM 575 C CA . ARG A 1 73 ? -3.237 -9.441 -13.017 1.00 93.62 73 ARG A CA 1
ATOM 576 C C . ARG A 1 73 ? -3.525 -9.409 -14.517 1.00 93.62 73 ARG A C 1
ATOM 578 O O . ARG A 1 73 ? -4.177 -10.308 -15.035 1.00 93.62 73 ARG A O 1
ATOM 585 N N . HIS A 1 74 ? -2.858 -8.506 -15.234 1.00 93.25 74 HIS A N 1
ATOM 586 C CA . HIS A 1 74 ? -2.883 -8.418 -16.696 1.00 93.25 74 HIS A CA 1
ATOM 587 C C . HIS A 1 74 ? -1.477 -8.612 -17.275 1.00 93.25 74 HIS A C 1
ATOM 589 O O . HIS A 1 74 ? -0.727 -7.678 -17.574 1.00 93.25 74 HIS A O 1
ATOM 595 N N . GLY A 1 75 ? -1.082 -9.880 -17.414 1.00 91.25 75 GLY A N 1
ATOM 596 C CA . GLY A 1 75 ? 0.232 -10.261 -17.930 1.00 91.25 75 GLY A CA 1
ATOM 597 C C . GLY A 1 75 ? 1.374 -9.784 -17.027 1.00 91.25 75 GLY A C 1
ATOM 598 O O . GLY A 1 75 ? 1.721 -10.461 -16.051 1.00 91.25 75 GLY A O 1
ATOM 599 N N . LYS A 1 76 ? 1.978 -8.643 -17.389 1.00 88.62 76 LYS A N 1
ATOM 600 C CA . LYS A 1 76 ? 3.135 -8.046 -16.698 1.00 88.62 76 LYS A CA 1
ATOM 601 C C . LYS A 1 76 ? 2.759 -6.973 -15.672 1.00 88.62 76 LYS A C 1
ATOM 603 O O . LYS A 1 76 ? 3.585 -6.682 -14.810 1.00 88.62 76 LYS A O 1
ATOM 608 N N . TYR A 1 77 ? 1.567 -6.388 -15.764 1.00 94.06 77 TYR A N 1
ATOM 609 C CA . TYR A 1 77 ? 1.096 -5.343 -14.854 1.00 94.06 77 TYR A CA 1
ATOM 610 C C . TYR A 1 77 ? -0.136 -5.808 -14.074 1.00 94.06 77 TYR A C 1
ATOM 612 O O . TYR A 1 77 ? -0.693 -6.875 -14.346 1.00 94.06 77 TYR A O 1
ATOM 620 N N . TYR A 1 78 ? -0.512 -5.015 -13.077 1.00 96.31 78 TYR A N 1
ATOM 621 C CA . TYR A 1 78 ? -1.732 -5.174 -12.308 1.00 96.31 78 TYR A CA 1
ATOM 622 C C . TYR A 1 78 ? -2.623 -3.954 -12.506 1.00 96.31 78 TYR A C 1
ATOM 624 O O . TYR A 1 78 ? -2.113 -2.829 -12.526 1.00 96.31 78 TYR A O 1
ATOM 632 N N . ASP A 1 79 ? -3.923 -4.199 -12.603 1.00 96.19 79 ASP A N 1
ATOM 633 C CA . ASP A 1 79 ? -4.943 -3.188 -12.363 1.00 96.19 79 ASP A CA 1
ATOM 634 C C . ASP A 1 79 ? -5.196 -3.195 -10.849 1.00 96.19 79 ASP A C 1
ATOM 636 O O . ASP A 1 79 ? -5.516 -4.229 -10.257 1.00 96.19 79 ASP A O 1
ATOM 640 N N . ILE A 1 80 ? -4.913 -2.064 -10.205 1.00 96.25 80 ILE A N 1
ATOM 641 C CA . ILE A 1 80 ? -4.911 -1.918 -8.748 1.00 96.25 80 ILE A CA 1
ATOM 642 C C . IL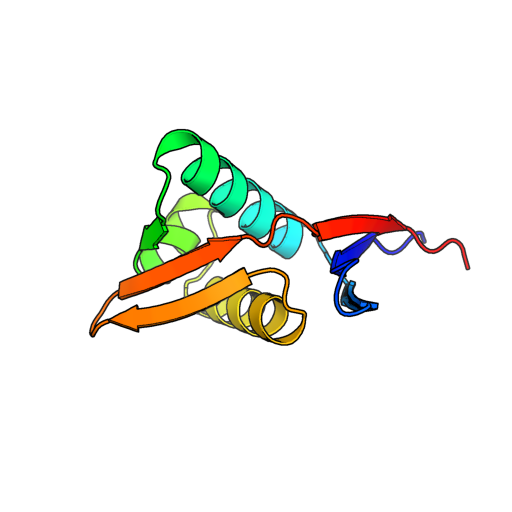E A 1 80 ? -5.975 -0.888 -8.377 1.00 96.25 80 ILE A C 1
ATOM 644 O O . ILE A 1 80 ? -6.057 0.179 -8.988 1.00 96.25 80 ILE A O 1
ATOM 648 N N . THR A 1 81 ? -6.776 -1.185 -7.359 1.00 95.62 81 THR A N 1
ATOM 649 C CA . THR A 1 81 ? -7.735 -0.227 -6.795 1.00 95.62 81 THR A CA 1
ATOM 650 C C . THR A 1 81 ? -7.548 -0.165 -5.292 1.00 95.62 81 THR A C 1
ATOM 652 O O . THR A 1 81 ? -7.468 -1.197 -4.635 1.00 95.62 81 THR A O 1
ATOM 655 N N . VAL A 1 82 ? -7.464 1.037 -4.738 1.00 95.69 82 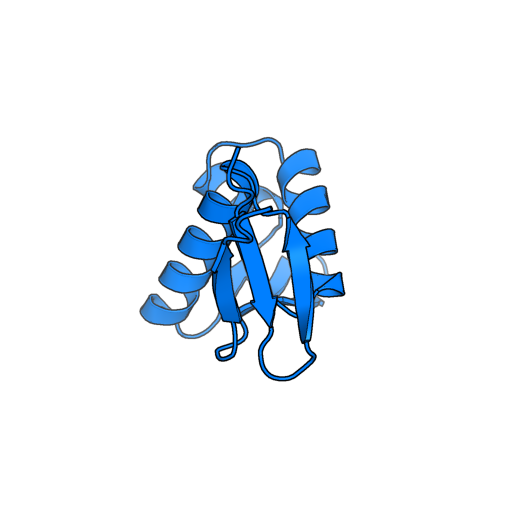VAL A N 1
ATOM 656 C CA . VAL A 1 82 ? -7.524 1.281 -3.295 1.00 95.69 82 VAL A CA 1
ATOM 657 C C . VAL A 1 82 ? -8.988 1.355 -2.893 1.00 95.69 82 VAL A C 1
ATOM 659 O O . VAL A 1 82 ? -9.766 2.050 -3.545 1.00 95.69 82 VAL A O 1
ATOM 662 N N . ASN A 1 83 ? -9.367 0.620 -1.850 1.00 94.75 83 ASN A N 1
ATOM 663 C CA . ASN A 1 83 ? -10.737 0.616 -1.355 1.00 94.75 83 ASN A CA 1
ATOM 664 C C . ASN A 1 83 ? -11.032 1.919 -0.591 1.00 94.75 83 ASN A C 1
ATOM 666 O O . ASN A 1 83 ? -10.246 2.333 0.259 1.00 94.75 83 ASN A O 1
ATOM 670 N N . ASP A 1 84 ? -12.172 2.545 -0.883 1.00 90.88 84 ASP A N 1
ATOM 671 C CA . ASP A 1 84 ? -12.576 3.823 -0.286 1.00 90.88 84 ASP A CA 1
ATOM 672 C C . ASP A 1 84 ? -12.955 3.699 1.199 1.00 90.88 84 ASP A C 1
ATOM 674 O O . ASP A 1 84 ? -12.890 4.675 1.941 1.00 90.88 84 ASP A O 1
ATOM 678 N N . ALA A 1 85 ? -13.318 2.497 1.657 1.00 94.25 85 ALA A N 1
ATOM 679 C CA . ALA A 1 85 ? -13.695 2.220 3.041 1.00 94.25 85 ALA A CA 1
ATOM 680 C C . ALA A 1 85 ? -12.487 1.848 3.921 1.00 94.25 85 ALA A C 1
ATOM 682 O O . ALA A 1 85 ? -12.600 0.982 4.788 1.00 94.25 85 ALA A O 1
ATOM 683 N N . VAL A 1 86 ? -11.313 2.432 3.667 1.00 95.38 86 VAL A N 1
ATOM 684 C CA . VAL A 1 86 ? -10.089 2.144 4.424 1.00 95.38 86 VAL A CA 1
ATOM 685 C C . VAL A 1 86 ? -9.733 3.305 5.344 1.00 95.38 86 VAL A C 1
ATOM 687 O O . VAL A 1 86 ? -9.510 4.430 4.897 1.00 95.38 86 VAL A O 1
ATOM 690 N N . SER A 1 87 ? -9.575 2.988 6.627 1.00 93.56 87 SER A N 1
ATOM 691 C CA . SER A 1 87 ? -9.253 3.939 7.687 1.00 93.56 87 SER A CA 1
ATOM 692 C C . SER A 1 87 ? -7.985 3.537 8.432 1.00 93.56 87 SER A C 1
ATOM 694 O O . SER A 1 87 ? -7.710 2.358 8.663 1.00 93.56 87 SER A O 1
ATOM 696 N N . PHE A 1 88 ? -7.211 4.534 8.859 1.00 94.06 88 PHE A N 1
ATOM 697 C CA . PHE A 1 88 ? -6.119 4.319 9.801 1.00 94.06 88 PHE A CA 1
ATOM 698 C C . PHE A 1 88 ? -6.662 4.314 11.226 1.00 94.06 88 PHE A C 1
ATOM 700 O O . PHE A 1 88 ? -7.236 5.306 11.671 1.00 94.06 88 PHE A O 1
ATOM 707 N N . ILE A 1 89 ? -6.432 3.226 11.957 1.00 93.94 89 ILE A N 1
ATOM 708 C CA . ILE A 1 89 ? -6.805 3.122 13.370 1.00 93.94 89 ILE A CA 1
ATOM 709 C C . ILE A 1 89 ? -5.577 2.871 14.240 1.00 93.94 89 ILE A C 1
ATOM 711 O O . ILE A 1 89 ? -4.594 2.259 13.815 1.00 93.94 89 ILE A O 1
ATOM 715 N N . THR A 1 90 ? -5.645 3.322 15.487 1.00 91.00 90 THR A N 1
ATOM 716 C CA . THR A 1 90 ? -4.652 3.003 16.513 1.00 91.00 90 THR A CA 1
ATOM 717 C C . THR A 1 90 ? -5.317 2.237 17.636 1.00 91.00 90 THR A C 1
ATOM 719 O O . THR A 1 90 ? -6.336 2.686 18.156 1.00 91.00 90 THR A O 1
ATOM 722 N N . THR A 1 91 ? -4.721 1.130 18.064 1.00 78.69 91 THR A N 1
ATOM 723 C CA . THR A 1 91 ? -5.153 0.456 19.290 1.00 78.69 91 THR A CA 1
ATOM 724 C C . THR A 1 91 ? -4.282 0.942 20.443 1.00 78.69 91 THR A C 1
ATOM 726 O O . THR A 1 91 ? -3.068 0.711 20.454 1.00 78.69 91 THR A O 1
ATOM 729 N N . THR A 1 92 ? -4.885 1.621 21.413 1.00 64.75 92 THR A N 1
ATOM 730 C CA . THR A 1 92 ? -4.311 1.743 22.755 1.00 64.75 92 THR A CA 1
ATOM 731 C C . THR A 1 92 ? -4.545 0.418 23.467 1.00 64.75 92 THR A C 1
ATOM 733 O O . THR A 1 92 ? -5.696 0.008 23.593 1.00 64.75 92 THR A O 1
ATOM 736 N N . ASN A 1 93 ? -3.464 -0.268 23.848 1.00 52.84 93 ASN A N 1
ATOM 737 C CA . ASN A 1 93 ? -3.549 -1.429 24.741 1.00 52.84 93 ASN A CA 1
ATOM 738 C C . ASN A 1 93 ? -4.281 -1.076 26.036 1.00 52.84 93 ASN A C 1
ATOM 740 O O . ASN A 1 93 ? -4.043 0.051 26.531 1.00 52.84 93 ASN A O 1
#

Foldseek 3Di:
DKFKWKAQQVVRFIDGADPLLVLLLVQQVVCCVVPVKDKAALVVSCVSSVHDSVSSVVSVVVCVVSVQKDWDDDPRITTMGGDPRIDMDIDDD

Secondary structure (DSSP, 8-state):
-PEEEEEETTT--EEE--HHHHHHHHHHHHHHHHHSSEEE-HHHHHHHHTS-HHHHHHHHHHHHHTTSEEEEEETTEEEEEE-TTEEEEEE--